Protein AF-A0A1V4VP52-F1 (afdb_monomer)

Sequence (146 aa):
MVTATGGKSGKLAGLLKARLNEAGCSNAQVLCETDFSRIREKSREMEANIAIGHSGGRYLTEWEGIPLVRYGFPIHDRVGGQRLLSVGYAGTAMLLDRITNTLLENKYKNYRRNIYQQFYYGTIKPAGKGRGEKNELRLQPGAKRV

Structure (mmCIF, N/CA/C/O backbone):
data_AF-A0A1V4VP52-F1
#
_entry.id   AF-A0A1V4VP52-F1
#
loop_
_atom_site.group_PDB
_atom_site.id
_atom_site.type_symbol
_atom_site.label_atom_id
_atom_site.label_alt_id
_atom_site.label_comp_id
_atom_site.label_asym_id
_atom_site.label_entity_id
_atom_site.label_seq_id
_atom_site.pdbx_PDB_ins_code
_atom_site.Cartn_x
_atom_site.Cartn_y
_atom_site.Cartn_z
_atom_site.occupancy
_atom_site.B_iso_or_equiv
_atom_site.auth_seq_id
_atom_site.auth_comp_id
_atom_site.auth_asym_id
_atom_site.auth_atom_id
_atom_site.pdbx_PDB_model_num
ATOM 1 N N . MET A 1 1 ? 9.074 10.539 0.660 1.00 82.25 1 MET A N 1
ATOM 2 C CA . MET A 1 1 ? 8.402 9.448 -0.088 1.00 82.25 1 MET A CA 1
ATOM 3 C C . MET A 1 1 ? 9.415 8.352 -0.374 1.00 82.25 1 MET A C 1
ATOM 5 O O . MET A 1 1 ? 10.512 8.678 -0.807 1.00 82.25 1 MET A O 1
ATOM 9 N N . VAL A 1 2 ? 9.080 7.086 -0.128 1.00 86.88 2 VAL A N 1
ATOM 10 C CA . VAL A 1 2 ? 9.934 5.939 -0.483 1.00 86.88 2 VAL A CA 1
ATOM 11 C C . VAL A 1 2 ? 9.262 5.206 -1.636 1.00 86.88 2 VAL A C 1
ATOM 13 O O . VAL A 1 2 ? 8.119 4.781 -1.505 1.00 86.88 2 VAL A O 1
ATOM 16 N N . THR A 1 3 ? 9.949 5.092 -2.770 1.00 88.44 3 THR A N 1
ATOM 17 C CA . THR A 1 3 ? 9.483 4.331 -3.935 1.00 88.44 3 THR A CA 1
ATOM 18 C C . THR A 1 3 ? 10.414 3.156 -4.147 1.00 88.44 3 THR A C 1
ATOM 20 O O . THR A 1 3 ? 11.627 3.334 -4.159 1.00 88.44 3 THR A O 1
ATOM 23 N N . ALA A 1 4 ? 9.862 1.965 -4.329 1.00 88.06 4 ALA A N 1
ATOM 24 C CA . ALA A 1 4 ? 10.631 0.741 -4.461 1.00 88.06 4 ALA A CA 1
ATOM 25 C C . ALA A 1 4 ? 10.239 -0.017 -5.726 1.00 88.06 4 ALA A C 1
ATOM 27 O O . ALA A 1 4 ? 9.062 -0.090 -6.078 1.00 88.06 4 ALA A O 1
ATOM 28 N N . THR A 1 5 ? 11.225 -0.598 -6.402 1.00 86.69 5 THR A N 1
ATOM 29 C CA . THR A 1 5 ? 11.013 -1.492 -7.539 1.00 86.69 5 THR A CA 1
ATOM 30 C C . THR A 1 5 ? 11.916 -2.717 -7.443 1.00 86.69 5 THR A C 1
ATOM 32 O O . THR A 1 5 ? 13.075 -2.612 -7.047 1.00 86.69 5 THR A O 1
ATOM 35 N N . GLY A 1 6 ? 11.393 -3.881 -7.835 1.00 80.00 6 GLY A N 1
ATOM 36 C CA . GLY A 1 6 ? 12.174 -5.114 -7.986 1.00 80.00 6 GLY A CA 1
ATOM 37 C C . GLY A 1 6 ? 12.902 -5.222 -9.332 1.00 80.00 6 GLY A C 1
ATOM 38 O O . GLY A 1 6 ? 13.590 -6.204 -9.584 1.00 80.00 6 GLY A O 1
ATOM 39 N N . GLY A 1 7 ? 12.738 -4.245 -10.231 1.00 79.44 7 GLY A N 1
ATOM 40 C CA . GLY A 1 7 ? 13.338 -4.280 -11.564 1.00 79.44 7 GLY A CA 1
ATOM 41 C C . GLY A 1 7 ? 14.794 -3.802 -11.596 1.00 79.44 7 GLY A C 1
ATOM 42 O O . GLY A 1 7 ? 15.112 -2.735 -11.078 1.00 79.44 7 GLY A O 1
ATOM 43 N N . LYS A 1 8 ? 15.645 -4.538 -12.324 1.00 75.44 8 LYS A N 1
ATOM 44 C CA . LYS A 1 8 ? 17.069 -4.227 -12.586 1.00 75.44 8 LYS A CA 1
ATOM 45 C C . LYS A 1 8 ? 17.326 -3.026 -13.499 1.00 75.44 8 LYS A C 1
ATOM 47 O O . LYS A 1 8 ? 18.446 -2.544 -13.600 1.00 75.44 8 LYS A O 1
ATOM 52 N N . SER A 1 9 ? 16.312 -2.561 -14.228 1.00 74.69 9 SER A N 1
ATOM 53 C CA . SER A 1 9 ? 16.541 -1.706 -15.400 1.00 74.69 9 SER A CA 1
ATOM 54 C C . SER A 1 9 ? 16.957 -0.266 -15.087 1.00 74.69 9 SER A C 1
ATOM 56 O O . SER A 1 9 ? 17.393 0.426 -16.002 1.00 74.69 9 SER A O 1
ATOM 58 N N . GLY A 1 10 ? 16.783 0.229 -13.853 1.00 76.94 10 GLY A N 1
ATOM 59 C CA . GLY A 1 10 ? 17.142 1.598 -13.438 1.00 76.94 10 GLY A CA 1
ATOM 60 C C . GLY A 1 10 ? 16.381 2.740 -14.142 1.00 76.94 10 GLY A C 1
ATOM 61 O O . GLY A 1 10 ? 16.354 3.865 -13.644 1.00 76.94 10 GLY A O 1
ATOM 62 N N . LYS A 1 11 ? 15.691 2.461 -15.257 1.00 83.75 11 LYS A N 1
ATOM 63 C CA . LYS A 1 11 ? 14.940 3.423 -16.082 1.00 83.75 11 LYS A CA 1
ATOM 64 C C . LYS A 1 11 ? 13.869 4.159 -15.282 1.00 83.75 11 LYS A C 1
ATOM 66 O O . LYS A 1 11 ? 13.688 5.362 -15.452 1.00 83.75 11 LYS A O 1
ATOM 71 N N . LEU A 1 12 ? 13.201 3.449 -14.370 1.00 84.31 12 LEU A N 1
ATOM 72 C CA . LEU A 1 12 ? 12.174 4.024 -13.503 1.00 84.31 12 LEU A CA 1
ATOM 73 C C . LEU A 1 12 ? 12.735 5.149 -12.624 1.00 84.31 12 LEU A C 1
ATOM 75 O O . LEU A 1 12 ? 12.105 6.194 -12.492 1.00 84.31 12 LEU A O 1
ATOM 79 N N . ALA A 1 13 ? 13.933 4.964 -12.063 1.00 84.94 13 ALA A N 1
ATOM 80 C CA . ALA A 1 13 ? 14.559 5.971 -11.216 1.00 84.94 13 ALA A CA 1
ATOM 81 C C . ALA A 1 13 ? 14.901 7.244 -12.002 1.00 84.94 13 ALA A C 1
ATOM 83 O O . ALA A 1 13 ? 14.715 8.344 -11.486 1.00 84.94 13 ALA A O 1
ATOM 84 N N . GLY A 1 14 ? 15.340 7.108 -13.258 1.00 84.88 14 GLY A N 1
ATOM 85 C CA . GLY A 1 14 ? 15.581 8.249 -14.144 1.00 84.88 14 GLY A CA 1
ATOM 86 C C . GLY A 1 14 ? 14.312 9.064 -14.411 1.00 84.88 14 GLY A C 1
ATOM 87 O O . GLY A 1 14 ? 14.314 10.279 -14.229 1.00 84.88 14 GLY A O 1
ATOM 88 N N . LEU A 1 15 ? 13.212 8.390 -14.766 1.00 86.56 15 LEU A N 1
ATOM 89 C CA . LEU A 1 15 ? 11.925 9.042 -15.041 1.00 86.56 15 LEU A CA 1
ATOM 90 C C . LEU A 1 15 ? 11.328 9.711 -13.797 1.00 86.56 15 LEU A C 1
ATOM 92 O O . LEU A 1 15 ? 10.792 10.816 -13.879 1.00 86.56 15 LEU A O 1
ATOM 96 N N . LEU A 1 16 ? 11.435 9.054 -12.641 1.00 87.06 16 LEU A N 1
ATOM 97 C CA . LEU A 1 16 ? 10.904 9.585 -11.390 1.00 87.06 16 LEU A CA 1
ATOM 98 C C . LEU A 1 16 ? 11.686 10.798 -10.899 1.00 87.06 16 LEU A C 1
ATOM 100 O O . LEU A 1 16 ? 11.061 11.728 -10.410 1.00 87.06 16 LEU A O 1
ATOM 104 N N . LYS A 1 17 ? 13.016 10.840 -11.051 1.00 85.25 17 LYS A N 1
ATOM 105 C CA . LYS A 1 17 ? 13.824 11.983 -10.588 1.00 85.25 17 LYS A CA 1
ATOM 106 C C . LYS A 1 17 ? 13.337 13.316 -11.157 1.00 85.25 17 LYS A C 1
ATOM 108 O O . LYS A 1 17 ? 13.162 14.261 -10.396 1.00 85.25 17 LYS A O 1
ATOM 113 N N . ALA A 1 18 ? 13.062 13.380 -12.461 1.00 85.25 18 ALA A N 1
ATOM 114 C CA . ALA A 1 18 ? 12.555 14.601 -13.093 1.00 85.25 18 ALA A CA 1
ATOM 115 C C . ALA A 1 18 ? 11.205 15.035 -12.492 1.00 85.25 18 ALA A C 1
ATOM 117 O O . ALA A 1 18 ? 11.047 16.177 -12.069 1.00 85.25 18 ALA A O 1
ATOM 118 N N . ARG A 1 19 ? 10.264 14.093 -12.360 1.00 88.31 19 ARG A N 1
ATOM 119 C CA . ARG A 1 19 ? 8.919 14.360 -11.823 1.00 88.31 19 ARG A CA 1
ATOM 120 C C . ARG A 1 19 ? 8.909 14.683 -10.332 1.00 88.31 19 ARG A C 1
ATOM 122 O O . ARG A 1 19 ? 8.109 15.496 -9.888 1.00 88.31 19 ARG A O 1
ATOM 129 N N . LEU A 1 20 ? 9.792 14.064 -9.554 1.00 87.50 20 LEU A N 1
ATOM 130 C CA . LEU A 1 20 ? 9.925 14.330 -8.122 1.00 87.50 20 LEU A CA 1
ATOM 131 C C . LEU A 1 20 ? 10.497 15.726 -7.868 1.00 87.50 20 LEU A C 1
ATOM 133 O O . LEU A 1 20 ? 10.045 16.396 -6.941 1.00 87.50 20 LEU A O 1
ATOM 137 N N . ASN A 1 21 ? 11.426 16.181 -8.714 1.00 85.06 21 ASN A N 1
ATOM 138 C CA . ASN A 1 21 ? 11.950 17.543 -8.659 1.00 85.06 21 ASN A CA 1
ATOM 139 C C . ASN A 1 21 ? 10.866 18.573 -9.008 1.00 85.06 21 ASN A C 1
ATOM 141 O O . ASN A 1 21 ? 10.704 19.545 -8.277 1.00 85.06 21 ASN A O 1
ATOM 145 N N . GLU A 1 22 ? 10.082 18.331 -10.067 1.00 87.50 22 GLU A N 1
ATOM 146 C CA . GLU A 1 22 ? 8.921 19.167 -10.424 1.00 87.50 22 GLU A CA 1
ATOM 147 C C . GLU A 1 22 ? 7.892 19.242 -9.284 1.00 87.50 22 GLU A C 1
ATOM 149 O O . GLU A 1 22 ? 7.353 20.306 -8.994 1.00 87.50 22 GLU A O 1
ATOM 154 N N . ALA A 1 23 ? 7.647 18.121 -8.601 1.00 85.19 23 ALA A N 1
ATOM 155 C CA . ALA A 1 23 ? 6.707 18.032 -7.486 1.00 85.19 23 ALA A CA 1
ATOM 156 C C . ALA A 1 23 ? 7.257 18.576 -6.150 1.00 85.19 23 ALA A C 1
ATOM 158 O O . ALA A 1 23 ? 6.591 18.445 -5.122 1.00 85.19 23 ALA A O 1
ATOM 159 N N . GLY A 1 24 ? 8.479 19.126 -6.120 1.00 83.00 24 GLY A N 1
ATOM 160 C CA . GLY A 1 24 ? 9.108 19.647 -4.900 1.00 83.00 24 GLY A CA 1
ATOM 161 C C . GLY A 1 24 ? 9.435 18.581 -3.844 1.00 83.00 24 GLY A C 1
ATOM 162 O O . GLY A 1 24 ? 9.631 18.897 -2.673 1.00 83.00 24 GLY A O 1
ATOM 163 N N . CYS A 1 25 ? 9.497 17.305 -4.228 1.00 81.50 25 CYS A N 1
ATOM 164 C CA . CYS A 1 25 ? 9.754 16.185 -3.324 1.00 81.50 25 CYS A CA 1
ATOM 165 C C . CYS A 1 25 ? 11.262 15.912 -3.181 1.00 81.50 25 CYS A C 1
ATOM 167 O O . CYS A 1 25 ? 11.751 14.867 -3.608 1.00 81.50 25 CYS A O 1
ATOM 169 N N . SER A 1 26 ? 11.999 16.834 -2.554 1.00 72.19 26 SER A N 1
ATOM 170 C CA . SER A 1 26 ? 13.466 16.759 -2.402 1.00 72.19 26 SER A CA 1
ATOM 171 C C . SER A 1 26 ? 13.955 15.544 -1.603 1.00 72.19 26 SER A C 1
ATOM 173 O O . SER A 1 26 ? 15.007 14.988 -1.905 1.00 72.19 26 SER A O 1
ATOM 175 N N . ASN A 1 27 ? 13.165 15.073 -0.634 1.00 80.19 27 ASN A N 1
ATOM 176 C CA . ASN A 1 27 ? 13.518 13.934 0.225 1.00 80.19 27 ASN A CA 1
ATOM 177 C C . ASN A 1 27 ? 12.996 12.587 -0.308 1.00 80.19 27 ASN A C 1
ATOM 179 O O . ASN A 1 27 ? 12.826 11.634 0.453 1.00 80.19 27 ASN A O 1
ATOM 183 N N . ALA A 1 28 ? 12.642 12.480 -1.589 1.00 83.62 28 ALA A N 1
ATOM 184 C CA . ALA A 1 28 ? 12.156 11.221 -2.142 1.00 83.62 28 ALA A CA 1
ATOM 185 C C . ALA A 1 28 ? 13.305 10.224 -2.383 1.00 83.62 28 ALA A C 1
ATOM 187 O O . ALA A 1 28 ? 14.256 10.514 -3.104 1.00 83.62 28 ALA A O 1
ATOM 188 N N . GLN A 1 29 ? 13.193 9.021 -1.816 1.00 86.12 29 GLN A N 1
ATOM 189 C CA . GLN A 1 29 ? 14.139 7.927 -2.044 1.00 86.12 29 GLN A CA 1
ATOM 190 C C . GLN A 1 29 ? 13.556 6.935 -3.052 1.00 86.12 29 GLN A C 1
ATOM 192 O O . GLN A 1 29 ? 12.436 6.451 -2.874 1.00 86.12 29 GLN A O 1
ATOM 197 N N . VAL A 1 30 ? 14.325 6.616 -4.096 1.00 87.31 30 VAL A N 1
ATOM 198 C CA . VAL A 1 30 ? 13.977 5.585 -5.083 1.00 87.31 30 VAL A CA 1
ATOM 199 C C . VAL A 1 30 ? 14.930 4.405 -4.919 1.00 87.31 30 VAL A C 1
ATOM 201 O O . VAL A 1 30 ? 16.135 4.544 -5.115 1.00 87.31 30 VAL A O 1
ATOM 204 N N . LEU A 1 31 ? 14.381 3.251 -4.554 1.00 86.62 31 LEU A N 1
ATOM 205 C CA . LEU A 1 31 ? 15.095 1.999 -4.332 1.00 86.62 31 LEU A CA 1
ATOM 206 C C . LEU A 1 31 ? 14.866 1.064 -5.526 1.00 86.62 31 LEU A C 1
ATOM 208 O O . LEU A 1 31 ? 13.720 0.811 -5.904 1.00 86.62 31 LEU A O 1
ATOM 212 N N . CYS A 1 32 ? 15.946 0.534 -6.097 1.00 85.56 32 CYS A N 1
ATOM 213 C CA . CYS A 1 32 ? 15.909 -0.506 -7.131 1.00 85.56 32 CYS A CA 1
ATOM 214 C C . CYS A 1 32 ? 16.423 -1.829 -6.552 1.00 85.56 32 CYS A C 1
ATOM 216 O O . CYS A 1 32 ? 17.224 -1.801 -5.620 1.00 85.56 32 CYS A O 1
ATOM 218 N N . GLU A 1 33 ? 15.967 -2.956 -7.109 1.00 83.94 33 GLU A N 1
ATOM 219 C CA . GLU A 1 33 ? 16.349 -4.314 -6.683 1.00 83.94 33 GLU A CA 1
ATOM 220 C C . GLU A 1 33 ? 16.247 -4.514 -5.170 1.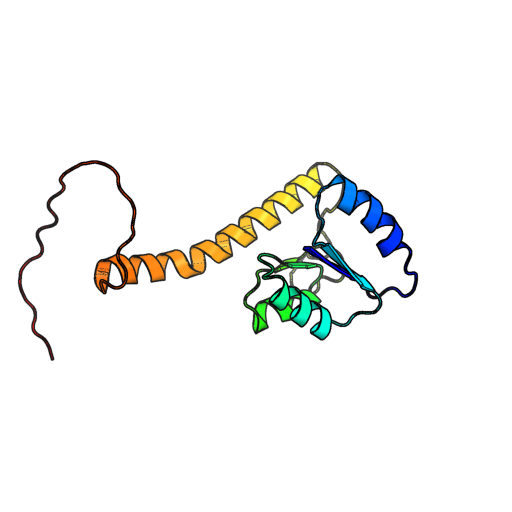00 83.94 33 GLU A C 1
ATOM 222 O O . GLU A 1 33 ? 17.194 -4.917 -4.499 1.00 83.94 33 GLU A O 1
ATOM 227 N N . THR A 1 34 ? 15.102 -4.135 -4.609 1.00 81.31 34 THR A N 1
ATOM 228 C CA . THR A 1 34 ? 14.949 -4.065 -3.161 1.00 81.31 34 THR A CA 1
ATOM 229 C C . THR A 1 34 ? 13.924 -5.065 -2.645 1.00 81.31 34 THR A C 1
ATOM 231 O O . THR A 1 34 ? 12.877 -5.275 -3.260 1.00 81.31 34 THR A O 1
ATOM 234 N N . ASP A 1 35 ? 14.221 -5.638 -1.483 1.00 86.50 35 ASP A N 1
ATOM 235 C CA . ASP A 1 35 ? 13.331 -6.532 -0.751 1.00 86.50 35 ASP A CA 1
ATOM 236 C C . ASP A 1 35 ? 12.457 -5.769 0.248 1.00 86.50 35 ASP A C 1
ATOM 238 O O . ASP A 1 35 ? 12.790 -4.668 0.698 1.00 86.50 35 ASP A O 1
ATOM 242 N N . PHE A 1 36 ? 11.365 -6.398 0.691 1.00 85.88 36 PHE A N 1
ATOM 243 C CA . PHE A 1 36 ? 10.439 -5.808 1.665 1.00 85.88 36 PHE A CA 1
ATOM 244 C C . PHE A 1 36 ? 11.104 -5.390 2.981 1.00 85.88 36 PHE A C 1
ATOM 246 O O . PHE A 1 36 ? 10.675 -4.410 3.588 1.00 85.88 36 PHE A O 1
ATOM 253 N N . SER A 1 37 ? 12.170 -6.072 3.405 1.00 87.88 37 SER A N 1
ATOM 254 C CA . SER A 1 37 ? 12.937 -5.703 4.601 1.00 87.88 37 SER A CA 1
ATOM 255 C C . SER A 1 37 ? 13.593 -4.329 4.467 1.00 87.88 37 SER A C 1
ATOM 257 O O . SER A 1 37 ? 13.519 -3.514 5.385 1.00 87.88 37 SER A O 1
ATOM 259 N N . ARG A 1 38 ? 14.179 -4.037 3.302 1.00 89.69 38 ARG A N 1
ATOM 260 C CA . ARG A 1 38 ? 14.845 -2.758 3.037 1.00 89.69 38 ARG A CA 1
ATOM 261 C C . ARG A 1 38 ? 13.840 -1.638 2.790 1.00 89.69 38 ARG A C 1
ATOM 263 O O . ARG A 1 38 ? 14.051 -0.516 3.242 1.00 89.69 38 ARG A O 1
ATOM 270 N N . ILE A 1 39 ? 12.711 -1.953 2.147 1.00 90.00 39 ILE A N 1
ATOM 271 C CA . ILE A 1 39 ? 11.573 -1.025 2.043 1.00 90.00 39 ILE A CA 1
ATOM 272 C C . ILE A 1 39 ? 11.094 -0.642 3.441 1.00 90.00 39 ILE A C 1
ATOM 274 O O . ILE A 1 39 ? 10.943 0.541 3.717 1.00 90.00 39 ILE A O 1
ATOM 278 N N . ARG A 1 40 ? 10.906 -1.620 4.335 1.00 90.31 40 ARG A N 1
ATOM 279 C CA . ARG A 1 40 ? 10.468 -1.388 5.715 1.00 90.31 40 ARG A CA 1
ATOM 280 C C . ARG A 1 40 ? 11.429 -0.475 6.473 1.00 90.31 40 ARG A C 1
ATOM 282 O O . ARG A 1 40 ? 10.976 0.500 7.064 1.00 90.31 40 ARG A O 1
ATOM 289 N N . GLU A 1 41 ? 12.728 -0.768 6.447 1.00 90.69 41 GLU A N 1
ATOM 290 C CA . GLU A 1 41 ? 13.745 0.053 7.119 1.00 90.69 41 GLU A CA 1
ATOM 291 C C . GLU A 1 41 ? 13.677 1.512 6.651 1.00 90.69 41 GLU A C 1
ATOM 293 O O . GLU A 1 41 ? 13.560 2.422 7.471 1.00 90.69 41 GLU A O 1
ATOM 298 N N . LYS A 1 42 ? 13.627 1.733 5.332 1.00 90.69 42 LYS A N 1
ATOM 299 C CA . LYS A 1 42 ? 13.510 3.079 4.758 1.00 90.69 42 LYS A CA 1
ATOM 300 C C . LYS A 1 42 ? 12.169 3.743 5.034 1.00 90.69 42 LYS A C 1
ATOM 302 O O . LYS A 1 42 ? 12.132 4.948 5.263 1.00 90.69 42 LYS A O 1
ATOM 307 N N . SER A 1 43 ? 11.072 2.993 5.046 1.00 90.00 43 SER A N 1
ATOM 308 C CA . SER A 1 43 ? 9.758 3.506 5.439 1.00 90.00 43 SER A CA 1
ATOM 309 C C . SER A 1 43 ? 9.737 3.959 6.898 1.00 90.00 43 SER A C 1
ATOM 311 O O . SER A 1 43 ? 9.098 4.967 7.189 1.00 90.00 43 SER A O 1
ATOM 313 N N . ARG A 1 44 ? 10.454 3.264 7.789 1.00 89.44 44 ARG A N 1
ATOM 314 C CA . ARG A 1 44 ? 10.589 3.642 9.199 1.00 89.44 44 ARG A CA 1
ATOM 315 C C . ARG A 1 44 ? 11.466 4.879 9.378 1.00 89.44 44 ARG A C 1
ATOM 317 O O . ARG A 1 44 ? 11.044 5.812 10.045 1.00 89.44 44 ARG A O 1
ATOM 324 N N . GLU A 1 45 ? 12.646 4.914 8.755 1.00 90.50 45 GLU A N 1
ATOM 325 C CA . GLU A 1 45 ? 13.549 6.081 8.793 1.00 90.50 45 GLU A CA 1
ATOM 326 C C . GLU A 1 45 ? 12.869 7.369 8.307 1.00 90.50 45 GLU A C 1
ATOM 328 O O . GLU A 1 45 ? 13.162 8.455 8.792 1.00 90.50 45 GLU A O 1
ATOM 333 N N . MET A 1 46 ? 11.972 7.241 7.329 1.00 88.81 46 MET A N 1
ATOM 334 C CA . MET A 1 46 ? 11.269 8.357 6.697 1.00 88.81 46 MET A CA 1
ATOM 335 C C . MET A 1 46 ? 9.890 8.641 7.311 1.00 88.81 46 MET A C 1
ATOM 337 O O . MET A 1 46 ? 9.144 9.436 6.739 1.00 88.81 46 MET A O 1
ATOM 341 N N . GLU A 1 47 ? 9.532 7.954 8.401 1.00 88.75 47 GLU A N 1
ATOM 342 C CA . GLU A 1 47 ? 8.247 8.081 9.102 1.00 88.75 47 GLU A CA 1
ATOM 343 C C . GLU A 1 47 ? 7.034 8.026 8.154 1.00 88.75 47 GLU A C 1
ATOM 345 O O . GLU A 1 47 ? 6.158 8.895 8.139 1.00 88.75 47 GLU A O 1
ATOM 350 N N . ALA A 1 48 ? 6.989 7.000 7.300 1.00 89.38 48 ALA A N 1
ATOM 351 C CA . ALA A 1 48 ? 5.923 6.861 6.317 1.00 89.38 48 ALA A CA 1
ATOM 352 C C . ALA A 1 48 ? 4.548 6.691 6.992 1.00 89.38 48 ALA A C 1
ATOM 354 O O . ALA A 1 48 ? 4.331 5.802 7.811 1.00 89.38 48 ALA A O 1
ATOM 355 N N . ASN A 1 49 ? 3.589 7.523 6.586 1.00 91.44 49 ASN A N 1
ATOM 356 C CA . ASN A 1 49 ? 2.232 7.551 7.135 1.00 91.44 49 ASN A CA 1
ATOM 357 C C . ASN A 1 49 ? 1.259 6.586 6.437 1.00 91.44 49 ASN A C 1
ATOM 359 O O . ASN A 1 49 ? 0.273 6.159 7.037 1.00 91.44 49 ASN A O 1
ATOM 363 N N . ILE A 1 50 ? 1.517 6.256 5.173 1.00 92.31 50 ILE A N 1
ATOM 364 C CA . ILE A 1 50 ? 0.699 5.360 4.362 1.00 92.31 50 ILE A CA 1
ATOM 365 C C . ILE A 1 50 ? 1.586 4.583 3.391 1.00 92.31 50 ILE A C 1
ATOM 367 O O . ILE A 1 50 ? 2.530 5.126 2.814 1.00 92.31 50 ILE A O 1
ATOM 371 N N . ALA A 1 51 ? 1.267 3.309 3.192 1.00 93.06 51 ALA A N 1
ATOM 372 C CA . ALA A 1 51 ? 1.886 2.471 2.176 1.00 93.06 51 ALA A CA 1
ATOM 373 C C . ALA A 1 51 ? 0.897 2.235 1.027 1.00 93.06 51 ALA A C 1
ATOM 375 O O . ALA A 1 51 ? -0.291 2.013 1.259 1.00 93.06 51 ALA A O 1
ATOM 376 N N . ILE A 1 52 ? 1.382 2.248 -0.216 1.00 93.12 52 ILE A N 1
ATOM 377 C CA . ILE A 1 52 ? 0.589 1.923 -1.409 1.00 93.12 52 ILE A CA 1
ATOM 378 C C . ILE A 1 52 ? 1.310 0.805 -2.153 1.00 93.12 52 ILE A C 1
ATOM 380 O O . ILE A 1 52 ? 2.487 0.937 -2.482 1.00 93.12 52 ILE A O 1
ATOM 384 N N . GLY A 1 53 ? 0.616 -0.299 -2.415 1.00 91.19 53 GLY A N 1
ATOM 385 C CA . GLY A 1 53 ? 1.208 -1.426 -3.125 1.00 91.19 53 GLY A CA 1
ATOM 386 C C . GLY A 1 53 ? 0.344 -2.676 -3.093 1.00 91.19 53 GLY A C 1
ATOM 387 O O . GLY A 1 53 ? -0.824 -2.646 -2.719 1.00 91.19 53 GLY A O 1
ATOM 388 N N . HIS A 1 54 ? 0.924 -3.797 -3.499 1.00 90.69 54 HIS A N 1
ATOM 389 C CA . HIS A 1 54 ? 0.226 -5.077 -3.593 1.00 90.69 54 HIS A CA 1
ATOM 390 C C . HIS A 1 54 ? 0.180 -5.818 -2.235 1.00 90.69 54 HIS A C 1
ATOM 392 O O . HIS A 1 54 ? 0.651 -5.300 -1.221 1.00 90.69 54 HIS A O 1
ATOM 398 N N . SER A 1 55 ? -0.363 -7.046 -2.187 1.00 89.38 55 SER A N 1
ATOM 399 C CA . SER A 1 55 ? -0.564 -7.789 -0.923 1.00 89.38 55 SER A CA 1
ATOM 400 C C . SER A 1 55 ? 0.709 -8.008 -0.090 1.00 89.38 55 SER A C 1
ATOM 402 O O . SER A 1 55 ? 0.611 -8.131 1.127 1.00 89.38 55 SER A O 1
ATOM 404 N N . GLY A 1 56 ? 1.899 -8.016 -0.704 1.00 87.44 56 GLY A N 1
ATOM 405 C CA . GLY A 1 56 ? 3.177 -8.158 0.011 1.00 87.44 56 GLY A CA 1
ATOM 406 C C . GLY A 1 56 ? 3.481 -6.986 0.948 1.00 87.44 56 GLY A C 1
ATOM 407 O O . GLY A 1 56 ? 4.149 -7.155 1.964 1.00 87.44 56 GLY A O 1
ATOM 408 N N . GLY A 1 57 ? 2.888 -5.816 0.686 1.00 87.62 57 GLY A N 1
ATOM 409 C CA . GLY A 1 57 ? 2.973 -4.660 1.576 1.00 87.62 57 GLY A CA 1
ATOM 410 C C . GLY A 1 57 ? 2.336 -4.887 2.950 1.00 87.62 57 GLY A C 1
ATOM 411 O O . GLY A 1 57 ? 2.568 -4.092 3.856 1.00 87.62 57 GLY A O 1
ATOM 412 N N . ARG A 1 58 ? 1.568 -5.974 3.143 1.00 88.94 58 ARG A N 1
ATOM 413 C CA . ARG A 1 58 ? 0.983 -6.351 4.442 1.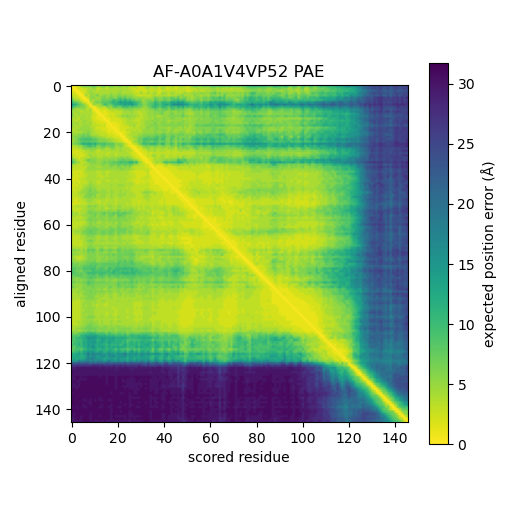00 88.94 58 ARG A CA 1
ATOM 414 C C . ARG A 1 58 ? 2.050 -6.469 5.531 1.00 88.94 58 ARG A C 1
ATOM 416 O O . ARG A 1 58 ? 1.777 -6.127 6.677 1.00 88.94 58 ARG A O 1
ATOM 423 N N . TYR A 1 59 ? 3.263 -6.863 5.146 1.00 88.88 59 TYR A N 1
ATOM 424 C CA . TYR A 1 59 ? 4.418 -6.922 6.033 1.00 88.88 59 TYR A CA 1
ATOM 425 C C . TYR A 1 59 ? 4.707 -5.578 6.729 1.00 88.88 59 TYR A C 1
ATOM 427 O O . TYR A 1 59 ? 5.028 -5.561 7.913 1.00 88.88 59 TYR A O 1
ATOM 435 N N . LEU A 1 60 ? 4.521 -4.438 6.050 1.00 90.06 60 LEU A N 1
ATOM 436 C CA . LEU A 1 60 ? 4.708 -3.118 6.670 1.00 90.06 60 LEU A CA 1
ATOM 437 C C . LEU A 1 60 ? 3.614 -2.818 7.700 1.00 90.06 60 LEU A C 1
ATOM 439 O O . LEU A 1 60 ? 3.896 -2.252 8.754 1.00 90.06 60 LEU A O 1
ATOM 443 N N . THR A 1 61 ? 2.372 -3.210 7.414 1.00 89.81 61 THR A N 1
ATOM 444 C CA . THR A 1 61 ? 1.249 -2.990 8.331 1.00 89.81 61 THR A CA 1
ATOM 445 C C . THR A 1 61 ? 1.382 -3.805 9.609 1.00 89.81 61 THR A C 1
ATOM 447 O O . THR A 1 61 ? 1.078 -3.292 10.679 1.00 89.81 61 THR A O 1
ATOM 450 N N . GLU A 1 62 ? 1.839 -5.053 9.522 1.00 88.88 62 GLU A N 1
ATOM 451 C CA . GLU A 1 62 ? 1.970 -5.926 10.696 1.00 88.88 62 GLU A CA 1
ATOM 452 C C . GLU A 1 62 ? 3.111 -5.505 11.626 1.00 88.88 62 GLU A C 1
ATOM 454 O O . GLU A 1 62 ? 2.955 -5.573 12.842 1.00 88.88 62 GLU A O 1
ATOM 459 N N . TRP A 1 63 ? 4.235 -5.047 11.071 1.00 89.06 63 TRP A N 1
ATOM 460 C CA . TRP A 1 63 ? 5.428 -4.735 11.861 1.00 89.06 63 TRP A CA 1
ATOM 461 C C . TRP A 1 63 ? 5.532 -3.274 12.297 1.00 89.06 63 TRP A C 1
ATOM 463 O O . TRP A 1 63 ? 5.951 -3.009 13.418 1.00 89.06 63 TRP A O 1
ATOM 473 N N . GLU A 1 64 ? 5.186 -2.329 11.421 1.00 88.06 64 GLU A N 1
ATOM 474 C CA . GLU A 1 64 ? 5.328 -0.887 11.684 1.00 88.06 64 GLU A CA 1
ATOM 475 C C . GLU A 1 64 ? 3.976 -0.208 11.953 1.00 88.06 64 GLU A C 1
ATOM 477 O O . GLU A 1 64 ? 3.921 0.987 12.228 1.00 88.06 64 GLU A O 1
ATOM 482 N N . GLY A 1 65 ? 2.857 -0.934 11.837 1.00 88.69 65 GLY A N 1
ATOM 483 C CA . GLY A 1 65 ? 1.517 -0.359 11.998 1.00 88.69 65 GLY A CA 1
ATOM 484 C C . GLY A 1 65 ? 1.107 0.601 10.875 1.00 88.69 65 GLY A C 1
ATOM 485 O O . GLY A 1 65 ? 0.081 1.273 10.984 1.00 88.69 65 GLY A O 1
ATOM 486 N N . ILE A 1 66 ? 1.879 0.675 9.786 1.00 91.69 66 ILE A N 1
ATOM 487 C CA . ILE A 1 66 ? 1.619 1.599 8.679 1.00 91.69 66 ILE A CA 1
ATOM 488 C C . ILE A 1 66 ? 0.434 1.074 7.855 1.00 91.69 66 ILE A C 1
ATOM 490 O O . ILE A 1 66 ? 0.481 -0.056 7.351 1.00 91.69 66 ILE A O 1
ATOM 494 N N . PRO A 1 67 ? -0.639 1.860 7.671 1.00 93.00 67 PRO A N 1
ATOM 495 C CA . PRO A 1 67 ? -1.798 1.411 6.918 1.00 93.00 67 PRO A CA 1
ATOM 496 C C . PRO A 1 67 ? -1.464 1.235 5.425 1.00 93.00 67 PRO A C 1
ATOM 498 O O . PRO A 1 67 ? -0.843 2.098 4.802 1.00 93.00 67 PRO A O 1
ATOM 501 N N . LEU A 1 68 ? -1.895 0.107 4.849 1.00 93.50 68 LEU A N 1
ATOM 502 C CA . LEU A 1 68 ? -1.627 -0.270 3.459 1.00 93.50 68 LEU A CA 1
ATOM 503 C C . LEU A 1 68 ? -2.867 -0.129 2.570 1.00 93.50 68 LEU A C 1
ATOM 505 O O . LEU A 1 68 ? -3.849 -0.865 2.719 1.00 93.50 68 LEU A O 1
ATOM 509 N N . VAL A 1 69 ? -2.753 0.721 1.553 1.00 94.12 69 VAL A N 1
ATOM 510 C CA . VAL A 1 69 ? -3.677 0.793 0.421 1.00 94.12 69 VAL A CA 1
ATOM 511 C C . VAL A 1 69 ? -3.270 -0.247 -0.615 1.00 94.12 69 VAL A C 1
ATOM 513 O O . VAL A 1 69 ? -2.226 -0.142 -1.261 1.00 94.12 69 VAL A O 1
ATOM 516 N N . ARG A 1 70 ? -4.121 -1.262 -0.782 1.00 91.38 70 ARG A N 1
ATOM 517 C CA . ARG A 1 70 ? -3.911 -2.328 -1.766 1.00 91.38 70 ARG A CA 1
ATOM 518 C C . ARG A 1 70 ? -4.217 -1.825 -3.169 1.00 91.38 70 ARG A C 1
ATOM 520 O O . ARG A 1 70 ? -5.380 -1.576 -3.495 1.00 91.38 70 ARG A O 1
ATOM 527 N N . TYR A 1 71 ? -3.176 -1.697 -3.980 1.00 91.06 71 TYR A N 1
ATOM 528 C CA . TYR A 1 71 ? -3.245 -1.210 -5.349 1.00 91.06 71 TYR A CA 1
ATOM 529 C C . TYR A 1 71 ? -2.138 -1.826 -6.212 1.00 91.06 71 TYR A C 1
ATOM 531 O O . TYR A 1 71 ? -1.008 -2.006 -5.758 1.00 91.06 71 TYR A O 1
ATOM 539 N N . GLY A 1 72 ? -2.462 -2.145 -7.465 1.00 87.12 72 GLY A N 1
ATOM 540 C CA . GLY A 1 72 ? -1.555 -2.835 -8.382 1.00 87.12 72 GLY A CA 1
ATOM 541 C C . GLY A 1 72 ? -1.679 -4.358 -8.314 1.00 87.12 72 GLY A C 1
ATOM 542 O O . GLY A 1 72 ? -2.761 -4.895 -8.087 1.00 87.12 72 GLY A O 1
ATOM 543 N N . PHE A 1 73 ? -0.570 -5.062 -8.542 1.00 86.00 73 PHE A N 1
ATOM 544 C CA . PHE A 1 73 ? -0.534 -6.517 -8.706 1.00 86.00 73 PHE A CA 1
ATOM 545 C C . PHE A 1 73 ? 0.671 -7.128 -7.967 1.00 86.00 73 PHE A C 1
ATOM 547 O O . PHE A 1 73 ? 1.733 -6.502 -7.976 1.00 86.00 73 PHE A O 1
ATOM 554 N N . PRO A 1 74 ? 0.563 -8.336 -7.371 1.00 88.81 74 PRO A N 1
ATOM 555 C CA . PRO A 1 74 ? -0.637 -9.167 -7.183 1.00 88.81 74 PRO A CA 1
ATOM 556 C C . PRO A 1 74 ? -1.396 -8.883 -5.871 1.00 88.81 74 PRO A C 1
ATOM 558 O O . PRO A 1 74 ? -0.790 -8.771 -4.800 1.00 88.81 74 PRO A O 1
ATOM 561 N N . ILE A 1 75 ? -2.734 -8.844 -5.936 1.00 89.81 75 ILE A N 1
ATOM 562 C CA . ILE A 1 75 ? -3.609 -8.712 -4.758 1.00 89.81 75 ILE A CA 1
ATOM 563 C C . ILE A 1 75 ? -4.382 -10.016 -4.534 1.00 89.81 75 ILE A C 1
ATOM 565 O O . ILE A 1 75 ? -5.413 -10.236 -5.163 1.00 89.81 75 ILE A O 1
ATOM 569 N N . HIS A 1 76 ? -3.880 -10.875 -3.646 1.00 88.62 76 HIS A N 1
ATOM 570 C CA . HIS A 1 76 ? -4.455 -12.200 -3.361 1.00 88.62 76 HIS A CA 1
ATOM 571 C C . HIS A 1 76 ? -5.132 -12.290 -1.985 1.00 88.62 76 HIS A C 1
ATOM 573 O O . HIS A 1 76 ? -5.882 -13.221 -1.719 1.00 88.62 76 HIS A O 1
ATOM 579 N N . ASP A 1 77 ? -4.904 -11.314 -1.104 1.00 89.62 77 ASP A N 1
ATOM 580 C CA . ASP A 1 77 ? -5.436 -11.305 0.264 1.00 89.62 77 ASP A CA 1
ATOM 581 C C . ASP A 1 77 ? -6.806 -10.610 0.390 1.00 89.62 77 ASP A C 1
ATOM 583 O O . ASP A 1 77 ? -7.311 -10.395 1.497 1.00 89.62 77 ASP A O 1
ATOM 587 N N . ARG A 1 78 ? -7.412 -10.218 -0.738 1.00 85.69 78 ARG A N 1
ATOM 588 C CA . ARG A 1 78 ? -8.737 -9.594 -0.810 1.00 85.69 78 ARG A CA 1
ATOM 589 C C . ARG A 1 78 ? -9.529 -10.151 -1.982 1.00 85.69 78 ARG A C 1
ATOM 591 O O . ARG A 1 78 ? -9.055 -10.173 -3.117 1.00 85.69 78 ARG A O 1
ATOM 598 N N . VAL A 1 79 ? -10.778 -10.524 -1.713 1.00 87.81 79 VAL A N 1
ATOM 599 C CA . VAL A 1 79 ? -11.718 -10.953 -2.750 1.00 87.81 79 VAL A CA 1
ATOM 600 C C . VAL A 1 79 ? -11.977 -9.787 -3.699 1.00 87.81 79 VAL A C 1
ATOM 602 O O . VAL A 1 79 ? -12.425 -8.719 -3.285 1.00 87.81 79 VAL A O 1
ATOM 605 N N . GLY A 1 80 ? -11.699 -9.996 -4.984 1.00 84.81 80 GLY A N 1
ATOM 606 C CA . GLY A 1 80 ? -11.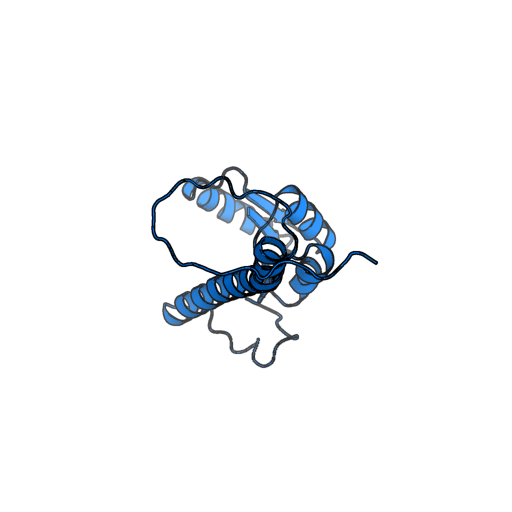863 -8.955 -5.993 1.00 84.81 80 GLY A CA 1
ATOM 607 C C . GLY A 1 80 ? -10.696 -7.992 -6.141 1.00 84.81 80 GLY A C 1
ATOM 608 O O . GLY A 1 80 ? -10.864 -6.957 -6.782 1.00 84.81 80 GLY A O 1
ATOM 609 N N . GLY A 1 81 ? -9.522 -8.315 -5.598 1.00 83.75 81 GLY A N 1
ATOM 610 C CA . GLY A 1 81 ? -8.302 -7.546 -5.852 1.00 83.75 81 GLY A CA 1
ATOM 611 C C . GLY A 1 81 ? -7.952 -7.443 -7.342 1.00 83.75 81 GLY A C 1
ATOM 612 O O . GLY A 1 81 ? -7.452 -6.414 -7.781 1.00 83.75 81 GLY A O 1
ATOM 613 N N . GLN A 1 82 ? -8.291 -8.460 -8.141 1.00 84.06 82 GLN A N 1
ATOM 614 C CA . GLN A 1 82 ? -8.043 -8.463 -9.587 1.00 84.06 82 GLN A CA 1
ATOM 615 C C . GLN A 1 82 ? -8.934 -7.508 -10.399 1.00 84.06 82 GLN A C 1
ATOM 617 O O . GLN A 1 82 ? -8.578 -7.148 -11.513 1.00 84.06 82 GLN A O 1
ATOM 622 N N . ARG A 1 83 ? -10.095 -7.103 -9.868 1.00 88.44 83 ARG A N 1
ATOM 623 C CA . ARG A 1 83 ? -11.094 -6.274 -10.577 1.00 88.44 83 ARG A CA 1
ATOM 624 C C . ARG A 1 83 ? -11.015 -4.794 -10.190 1.00 88.44 83 ARG A C 1
ATOM 626 O O . ARG A 1 83 ? -11.981 -4.051 -10.340 1.00 88.44 83 ARG A O 1
ATOM 633 N N . LEU A 1 84 ? -9.880 -4.376 -9.635 1.00 87.50 84 LEU A N 1
ATOM 634 C CA . LEU A 1 84 ? -9.651 -2.993 -9.244 1.00 87.50 84 LEU A CA 1
ATOM 635 C C . LEU A 1 84 ? -9.357 -2.136 -10.467 1.00 87.50 84 LEU A C 1
ATOM 637 O O . LEU A 1 84 ? -8.324 -2.294 -11.113 1.00 87.50 84 LEU A O 1
ATOM 641 N N . LEU A 1 85 ? -10.268 -1.207 -10.753 1.00 89.00 85 LEU A N 1
ATOM 642 C CA . LEU A 1 85 ? -10.064 -0.209 -11.788 1.00 89.00 85 LEU A CA 1
ATOM 643 C C . LEU A 1 85 ? -8.995 0.789 -11.334 1.00 89.00 85 LEU A C 1
ATOM 645 O O . LEU A 1 85 ? -9.136 1.434 -10.296 1.00 89.00 85 LEU A O 1
ATOM 649 N N . SER A 1 86 ? -7.933 0.901 -12.126 1.00 86.06 86 SER A N 1
ATOM 650 C CA . SER A 1 86 ? -6.766 1.742 -11.846 1.00 86.06 86 SER A CA 1
ATOM 651 C C . SER A 1 86 ? -6.570 2.888 -12.842 1.00 86.06 86 SER A C 1
ATOM 653 O O . SER A 1 86 ? -5.664 3.704 -12.683 1.00 86.06 86 SER A O 1
ATOM 655 N N . VAL A 1 87 ? -7.398 2.946 -13.888 1.00 91.12 87 VAL A N 1
ATOM 656 C CA . VAL A 1 87 ? -7.226 3.852 -15.029 1.00 91.12 87 VAL A CA 1
ATOM 657 C C . VAL A 1 87 ? -8.457 4.727 -15.254 1.00 91.12 87 VAL A C 1
ATOM 659 O O . VAL A 1 87 ? -9.574 4.379 -14.863 1.00 91.12 87 VAL A O 1
ATOM 662 N N . GLY A 1 88 ? -8.240 5.865 -15.915 1.00 94.44 88 GLY A N 1
ATOM 663 C CA . GLY A 1 88 ? -9.276 6.859 -16.191 1.00 94.44 88 GLY A CA 1
ATOM 664 C C . GLY A 1 88 ? -9.767 7.590 -14.937 1.00 94.44 88 GLY A C 1
ATOM 665 O O . GLY A 1 88 ? -9.310 7.343 -13.822 1.00 94.44 88 GLY A O 1
ATOM 666 N N . TYR A 1 89 ? -10.730 8.496 -15.118 1.00 95.00 89 TYR A N 1
ATOM 667 C CA . TYR A 1 89 ? -11.286 9.292 -14.017 1.00 95.00 89 TYR A CA 1
ATOM 66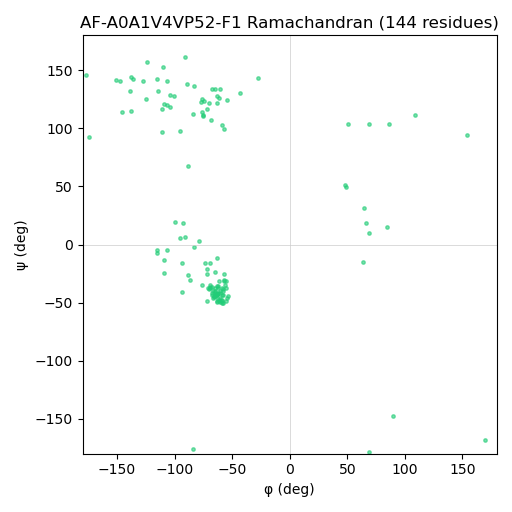8 C C . TYR A 1 89 ? -11.939 8.431 -12.935 1.00 95.00 89 TYR A C 1
ATOM 670 O O . TYR A 1 89 ? -11.739 8.679 -11.748 1.00 95.00 89 TYR A O 1
ATOM 678 N N . ALA A 1 90 ? -12.660 7.384 -13.342 1.00 93.75 90 ALA A N 1
ATOM 679 C CA . ALA A 1 90 ? -13.280 6.450 -12.412 1.00 93.75 90 ALA A CA 1
ATOM 680 C C . ALA A 1 90 ? -12.231 5.706 -11.564 1.00 93.75 90 ALA A C 1
ATOM 682 O O . ALA A 1 90 ? -12.385 5.623 -10.348 1.00 93.75 90 ALA A O 1
ATOM 683 N N . GLY A 1 91 ? -11.133 5.232 -12.168 1.00 92.50 91 GLY A N 1
ATOM 684 C CA . GLY A 1 91 ? -10.047 4.580 -11.430 1.00 92.50 91 GLY A CA 1
ATOM 685 C C . GLY A 1 91 ? -9.360 5.521 -10.439 1.00 92.50 91 GLY A C 1
ATOM 686 O O . GLY A 1 91 ? -9.133 5.150 -9.289 1.00 92.50 91 GLY A O 1
ATOM 687 N N . THR A 1 92 ? -9.099 6.766 -10.847 1.00 93.69 92 THR A N 1
ATOM 688 C CA . THR A 1 92 ? -8.505 7.781 -9.964 1.00 93.69 92 THR A CA 1
ATOM 689 C C . THR A 1 92 ? -9.416 8.124 -8.786 1.00 93.69 92 THR A C 1
ATOM 691 O O . THR A 1 92 ? -8.937 8.186 -7.655 1.00 93.69 92 THR A O 1
ATOM 694 N N . ALA A 1 93 ? -10.723 8.298 -9.016 1.00 94.75 93 ALA A N 1
ATOM 695 C CA . ALA A 1 93 ? -11.689 8.543 -7.944 1.00 94.75 93 ALA A CA 1
ATOM 696 C C . ALA A 1 93 ? -11.723 7.373 -6.945 1.00 94.75 93 ALA A C 1
ATOM 698 O O . ALA A 1 93 ? -11.574 7.576 -5.743 1.00 94.75 93 ALA A O 1
ATOM 699 N N . MET A 1 94 ? -11.775 6.133 -7.445 1.00 92.81 94 MET A N 1
ATOM 700 C CA . MET A 1 94 ? -11.728 4.936 -6.599 1.00 92.81 94 MET A CA 1
ATOM 701 C C . MET A 1 94 ? -10.420 4.810 -5.806 1.00 92.81 94 MET A C 1
ATOM 703 O O . MET A 1 94 ? -10.428 4.315 -4.677 1.00 92.81 94 MET A O 1
ATOM 707 N N . LEU A 1 95 ? -9.284 5.211 -6.385 1.00 92.94 95 LEU A N 1
ATOM 708 C CA . LEU A 1 95 ? -8.001 5.237 -5.685 1.00 92.94 95 LEU A CA 1
ATOM 709 C C . LEU A 1 95 ? -8.012 6.278 -4.561 1.00 92.94 95 LEU A C 1
ATOM 711 O O . LEU A 1 95 ? -7.593 5.965 -3.445 1.00 92.94 95 LEU A O 1
ATOM 715 N N . LEU A 1 96 ? -8.513 7.482 -4.838 1.00 94.25 96 LEU A N 1
ATOM 716 C CA . LEU A 1 96 ? -8.629 8.546 -3.846 1.00 94.25 96 LEU A CA 1
ATOM 717 C C . LEU A 1 96 ? -9.497 8.099 -2.665 1.00 94.25 96 LEU A C 1
ATOM 719 O O . LEU A 1 96 ? -9.051 8.190 -1.522 1.00 94.25 96 LEU A O 1
ATOM 723 N N . ASP A 1 97 ? -10.668 7.524 -2.940 1.00 94.19 97 ASP A N 1
ATOM 724 C CA . ASP A 1 97 ? -11.574 6.999 -1.914 1.00 94.19 97 ASP A CA 1
ATOM 725 C C . ASP A 1 97 ? -10.915 5.912 -1.060 1.00 94.19 97 ASP A C 1
ATOM 727 O O . ASP A 1 97 ? -11.128 5.825 0.149 1.00 94.19 97 ASP A O 1
ATOM 731 N N . ARG A 1 98 ? -10.080 5.057 -1.658 1.00 92.88 98 ARG A N 1
ATOM 732 C CA . ARG A 1 98 ? -9.340 4.037 -0.900 1.0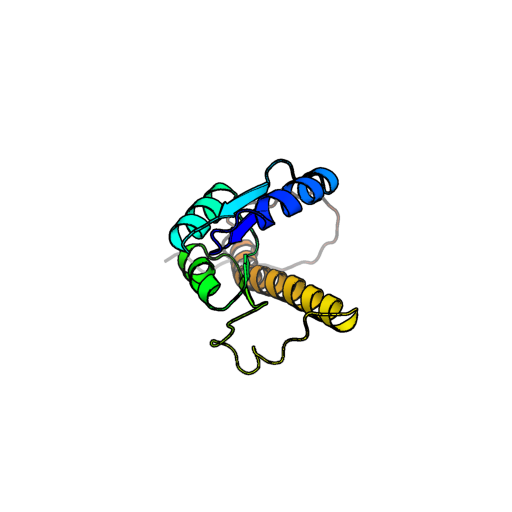0 92.88 98 ARG A CA 1
ATOM 733 C C . ARG A 1 98 ? -8.309 4.657 0.022 1.00 92.88 98 ARG A C 1
ATOM 735 O O . ARG A 1 98 ? -8.189 4.214 1.163 1.00 92.88 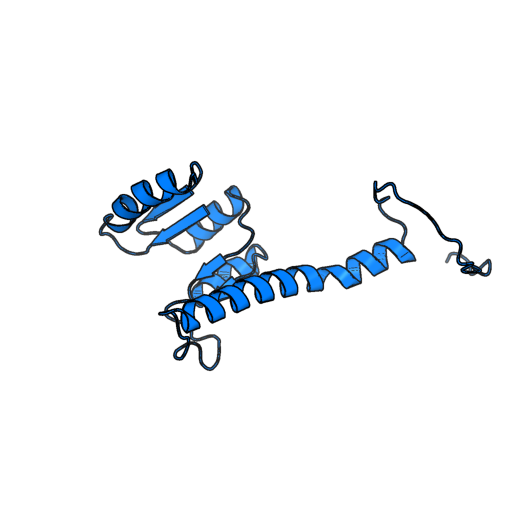98 ARG A O 1
ATOM 742 N N . ILE A 1 99 ? -7.568 5.652 -0.456 1.00 94.44 99 ILE A N 1
ATOM 743 C CA . ILE A 1 99 ? -6.547 6.338 0.340 1.00 94.44 99 ILE A CA 1
ATOM 744 C C . ILE A 1 99 ? -7.204 7.037 1.532 1.00 94.44 99 ILE A C 1
ATOM 746 O O . ILE A 1 99 ? -6.787 6.829 2.673 1.00 94.44 99 ILE A O 1
ATOM 750 N N . THR A 1 100 ? -8.264 7.809 1.290 1.00 94.56 100 THR A N 1
ATOM 751 C CA . THR A 1 100 ? -8.963 8.569 2.335 1.00 94.56 100 THR A CA 1
ATOM 752 C C . THR A 1 100 ? -9.594 7.647 3.373 1.00 94.56 100 THR A C 1
ATOM 754 O O . THR A 1 100 ? -9.342 7.818 4.567 1.00 94.56 100 THR A O 1
ATOM 757 N N . ASN A 1 101 ? -10.323 6.612 2.948 1.00 94.31 101 ASN A N 1
ATOM 758 C CA . ASN A 1 101 ? -10.929 5.646 3.867 1.00 94.31 101 ASN A CA 1
ATOM 759 C C . ASN A 1 101 ? -9.881 4.886 4.691 1.00 94.31 101 ASN A C 1
ATOM 761 O O . ASN A 1 101 ? -10.083 4.665 5.882 1.00 94.31 101 ASN A O 1
ATOM 765 N N . THR A 1 102 ? -8.734 4.543 4.100 1.00 93.44 102 THR A N 1
ATOM 766 C CA . THR A 1 102 ? -7.635 3.877 4.818 1.00 93.44 102 THR A CA 1
ATOM 767 C C . THR A 1 102 ? -7.067 4.758 5.936 1.00 93.44 102 THR A C 1
ATOM 769 O O . THR A 1 102 ? -6.844 4.288 7.054 1.00 93.44 102 THR A O 1
ATOM 772 N N . LEU A 1 103 ? -6.876 6.052 5.666 1.00 92.19 103 LEU A N 1
ATOM 773 C CA . LEU A 1 103 ? -6.407 7.013 6.667 1.00 92.19 103 LEU A CA 1
ATOM 774 C C . LEU A 1 103 ? -7.442 7.244 7.775 1.00 92.19 103 LEU A C 1
ATOM 776 O O . LEU A 1 103 ? -7.087 7.289 8.956 1.00 92.19 103 LEU A O 1
ATOM 780 N N . LEU A 1 104 ? -8.721 7.359 7.407 1.00 92.50 104 LEU A N 1
ATOM 781 C CA . LEU A 1 104 ? -9.820 7.506 8.359 1.00 92.50 104 LEU A CA 1
ATOM 782 C C . LEU A 1 104 ? -9.931 6.286 9.273 1.00 92.50 104 LEU A C 1
ATOM 784 O O . LEU A 1 104 ? -10.001 6.447 10.490 1.00 92.50 104 LEU A O 1
ATOM 788 N N . GLU A 1 105 ? -9.881 5.073 8.720 1.00 91.75 105 GLU A N 1
ATOM 789 C CA . GLU A 1 105 ? -9.921 3.840 9.507 1.00 91.75 105 GLU A CA 1
ATOM 790 C C . GLU A 1 105 ? -8.774 3.799 10.526 1.00 91.75 105 GLU A C 1
ATOM 792 O O . GLU A 1 105 ? -8.995 3.492 11.701 1.00 91.75 105 GLU A O 1
ATOM 797 N N . ASN A 1 106 ? -7.560 4.176 10.112 1.00 89.81 106 ASN A N 1
ATOM 798 C CA . ASN A 1 106 ? -6.415 4.234 11.017 1.00 89.81 106 ASN A CA 1
ATOM 799 C C . ASN A 1 106 ? -6.621 5.252 12.154 1.00 89.81 106 ASN A C 1
ATOM 801 O O . ASN A 1 106 ? -6.347 4.960 13.318 1.00 89.81 106 ASN A O 1
ATOM 805 N N . LYS A 1 107 ? -7.174 6.430 11.844 1.00 86.81 107 LYS A N 1
ATOM 806 C CA . LYS A 1 107 ? -7.485 7.464 12.842 1.00 86.81 107 LYS A CA 1
ATOM 807 C C . LYS A 1 107 ? -8.565 7.006 13.828 1.00 86.81 107 LYS A C 1
ATOM 809 O O . LYS A 1 107 ? -8.424 7.205 15.036 1.00 86.81 107 LYS A O 1
ATOM 814 N N . TYR A 1 108 ? -9.636 6.381 13.340 1.00 87.75 108 TYR A N 1
ATOM 815 C CA . TYR A 1 108 ? -10.769 5.978 14.175 1.00 87.75 108 TYR A CA 1
ATOM 816 C C . TYR A 1 108 ? -10.466 4.795 15.103 1.00 87.75 108 TYR A C 1
ATOM 818 O O . TYR A 1 108 ? -11.071 4.724 16.175 1.00 87.75 108 TYR A O 1
ATOM 826 N N . LYS A 1 109 ? -9.499 3.925 14.768 1.00 85.38 109 LYS A N 1
ATOM 827 C CA . LYS A 1 109 ? -9.055 2.820 15.646 1.00 85.38 109 LYS A CA 1
ATOM 828 C C . LYS A 1 109 ? -8.648 3.302 17.041 1.00 85.38 109 LYS A C 1
ATOM 830 O O . LYS A 1 109 ? -9.068 2.723 18.039 1.00 85.38 109 LYS A O 1
ATOM 835 N N . ASN A 1 110 ? -7.894 4.398 17.114 1.00 81.31 110 ASN A N 1
ATOM 836 C CA . ASN A 1 110 ? -7.390 4.938 18.381 1.00 81.31 110 ASN A CA 1
ATOM 837 C C . ASN A 1 110 ? -8.298 6.018 18.985 1.00 81.31 110 ASN A C 1
ATOM 839 O O . ASN A 1 110 ? -8.197 6.323 20.172 1.00 81.31 110 ASN A O 1
ATOM 843 N N . TYR A 1 111 ? -9.225 6.572 18.199 1.00 82.56 111 TYR A N 1
ATOM 844 C CA . TYR A 1 111 ? -10.058 7.705 18.602 1.00 82.56 111 TYR A CA 1
ATOM 845 C C . TYR A 1 111 ? -10.884 7.434 19.867 1.00 82.56 111 TYR A C 1
ATOM 847 O O . TYR A 1 111 ? -10.822 8.208 20.821 1.00 82.56 111 TYR A O 1
ATOM 855 N N . ARG A 1 112 ? -11.614 6.309 19.916 1.00 80.75 112 ARG A N 1
ATOM 856 C CA . ARG A 1 112 ? -12.469 5.969 21.070 1.00 80.75 112 ARG A CA 1
ATOM 857 C C . ARG A 1 112 ? -11.661 5.735 22.344 1.00 80.75 112 ARG A C 1
ATOM 859 O O . ARG A 1 112 ? -12.063 6.196 23.407 1.00 80.75 112 ARG A O 1
ATOM 866 N N . ARG A 1 113 ? -10.518 5.051 22.232 1.00 82.69 113 ARG A N 1
ATOM 867 C CA . ARG A 1 113 ? -9.624 4.787 23.367 1.00 82.69 113 ARG A CA 1
ATOM 868 C C . ARG A 1 113 ? -9.018 6.081 23.907 1.00 82.69 113 ARG A C 1
ATOM 870 O O . ARG A 1 113 ? -9.035 6.281 25.116 1.00 82.69 113 ARG A O 1
ATOM 877 N N . ASN A 1 114 ? -8.564 6.968 23.023 1.00 82.94 114 ASN A N 1
ATOM 878 C CA . ASN A 1 114 ? -7.981 8.253 23.407 1.00 82.94 114 ASN A CA 1
ATOM 879 C C . ASN A 1 114 ? -9.010 9.159 24.092 1.00 82.94 114 ASN A C 1
ATOM 881 O O . ASN A 1 114 ? -8.716 9.727 25.138 1.00 82.94 114 ASN A O 1
ATOM 885 N N . ILE A 1 115 ? -10.233 9.238 23.556 1.00 82.06 115 ILE A N 1
ATOM 886 C CA . ILE A 1 115 ? -11.336 9.974 24.189 1.00 82.06 115 ILE A CA 1
ATOM 887 C C . ILE A 1 115 ? -11.657 9.388 25.561 1.00 82.06 115 ILE A C 1
ATOM 889 O O . ILE A 1 115 ? -11.710 10.121 26.542 1.00 82.06 115 ILE A O 1
ATOM 893 N N . TYR A 1 116 ? -11.818 8.069 25.662 1.00 81.25 116 TYR A N 1
ATOM 894 C CA . TYR A 1 116 ? -12.112 7.431 26.942 1.00 81.25 116 TYR A CA 1
ATOM 895 C C . TYR A 1 116 ? -11.017 7.714 27.986 1.00 81.25 116 TYR A C 1
ATOM 897 O O . TYR A 1 116 ? -11.312 8.088 29.118 1.00 81.25 116 TYR A O 1
ATOM 905 N N . GLN A 1 117 ? -9.742 7.632 27.602 1.00 81.12 117 GLN A N 1
ATOM 906 C CA . GLN A 1 117 ? -8.629 7.989 28.486 1.00 81.12 117 GLN A CA 1
ATOM 907 C C . GLN A 1 117 ? -8.647 9.471 28.892 1.00 81.12 117 GLN A C 1
ATOM 909 O O . GLN A 1 117 ? -8.463 9.777 30.070 1.00 81.12 117 GLN A O 1
ATOM 914 N N . GLN A 1 118 ? -8.931 10.374 27.950 1.00 78.12 118 GLN A N 1
ATOM 915 C CA . GLN A 1 118 ? -8.989 11.816 28.191 1.00 78.12 118 GLN A CA 1
ATOM 916 C C . GLN A 1 118 ? -10.113 12.205 29.166 1.00 78.12 118 GLN A C 1
ATOM 918 O O . GLN A 1 118 ? -9.885 13.031 30.048 1.00 78.12 118 GLN A O 1
ATOM 923 N N . PHE A 1 119 ? -11.308 11.620 29.027 1.00 79.31 119 PHE A N 1
ATOM 924 C CA . PHE A 1 119 ? -12.472 11.981 29.845 1.00 79.31 119 PHE A CA 1
ATOM 925 C C . PHE A 1 119 ? -12.554 11.227 31.181 1.00 79.31 119 PHE A C 1
ATOM 927 O O . PHE A 1 119 ? -13.065 11.798 32.142 1.00 79.31 119 PHE A O 1
ATOM 934 N N . TYR A 1 120 ? -12.050 9.987 31.271 1.00 78.25 120 TYR A N 1
ATOM 935 C CA . TYR A 1 120 ? -12.228 9.140 32.464 1.00 78.25 120 TYR A CA 1
ATOM 936 C C . TYR A 1 120 ? -10.955 8.912 33.301 1.00 78.25 120 TYR A C 1
ATOM 938 O O . TYR A 1 120 ? -11.082 8.665 34.497 1.00 78.25 120 TYR A O 1
ATOM 946 N N . TYR A 1 121 ? -9.742 9.018 32.734 1.00 69.88 121 TYR A N 1
ATOM 947 C CA . TYR A 1 121 ? -8.479 8.770 33.466 1.00 69.88 121 TYR A CA 1
ATOM 948 C C . TYR A 1 121 ? -7.564 9.995 33.620 1.00 69.88 121 TYR A C 1
ATOM 950 O O . TYR A 1 121 ? -6.589 9.930 34.365 1.00 69.88 121 TYR A O 1
ATOM 958 N N . GLY A 1 122 ? -7.876 11.123 32.974 1.00 62.25 122 GLY A N 1
ATOM 959 C CA . GLY A 1 122 ? -7.260 12.415 33.292 1.00 62.25 122 GLY A CA 1
ATOM 960 C C . GLY A 1 122 ? -5.752 12.517 33.039 1.00 62.25 122 GLY A C 1
ATOM 961 O O . GLY A 1 122 ? -5.071 13.268 33.736 1.00 62.25 122 GLY A O 1
ATOM 962 N N . THR A 1 123 ? -5.205 11.810 32.049 1.00 56.50 123 THR A N 1
ATOM 963 C CA . THR A 1 123 ? -3.806 11.979 31.639 1.00 56.50 123 THR A CA 1
ATOM 964 C C . THR A 1 123 ? -3.694 12.779 30.340 1.00 56.50 123 THR A C 1
ATOM 966 O O . THR A 1 123 ? -4.128 12.359 29.273 1.00 56.50 123 THR A O 1
ATOM 969 N N . ILE A 1 124 ? -3.021 13.929 30.483 1.00 51.34 124 ILE A N 1
ATOM 970 C CA . ILE A 1 124 ? -2.546 14.892 29.474 1.00 51.34 124 ILE A CA 1
ATOM 971 C C . ILE A 1 124 ? -3.581 15.957 29.061 1.00 51.34 124 ILE A C 1
ATOM 973 O O . ILE A 1 124 ? -4.503 15.736 28.281 1.00 51.34 124 ILE A O 1
ATOM 977 N N . LYS A 1 125 ? -3.364 17.171 29.591 1.00 45.34 125 LYS A N 1
ATOM 978 C CA . LYS A 1 125 ? -4.059 18.416 29.231 1.00 45.34 125 LYS A CA 1
ATOM 979 C C . LYS A 1 125 ? -3.971 18.664 27.716 1.00 45.34 125 LYS A C 1
ATOM 981 O O . LYS A 1 125 ? -2.854 18.806 27.217 1.00 45.34 125 LYS A O 1
ATOM 986 N N . PRO A 1 126 ? -5.089 18.843 26.993 1.00 43.06 126 PRO A N 1
ATOM 987 C CA . PRO A 1 126 ? -5.029 19.464 25.681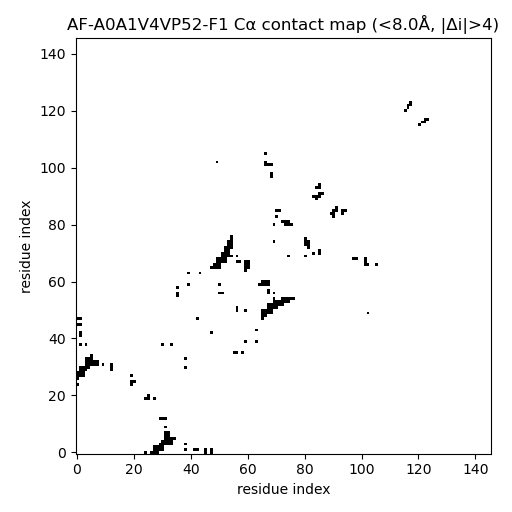 1.00 43.06 126 PRO A CA 1
ATOM 988 C C . PRO A 1 126 ? -4.740 20.961 25.859 1.00 43.06 126 PRO A C 1
ATOM 990 O O . PRO A 1 126 ? -5.524 21.707 26.447 1.00 43.06 126 PRO A O 1
ATOM 993 N N . ALA A 1 127 ? -3.590 21.412 25.359 1.00 47.66 127 ALA A N 1
ATOM 994 C CA . ALA A 1 127 ? -3.365 22.824 25.089 1.00 47.66 127 ALA A CA 1
ATOM 995 C C . ALA A 1 127 ? -4.273 23.225 23.914 1.00 47.66 127 ALA A C 1
ATOM 997 O O . ALA A 1 127 ? -4.038 22.822 22.779 1.00 47.66 127 ALA A O 1
ATOM 998 N N . GLY A 1 128 ? -5.339 23.976 24.189 1.00 39.94 128 GLY A N 1
ATOM 999 C CA . GLY A 1 128 ? -6.285 24.405 23.159 1.00 39.94 128 GLY A CA 1
ATOM 1000 C C . GLY A 1 128 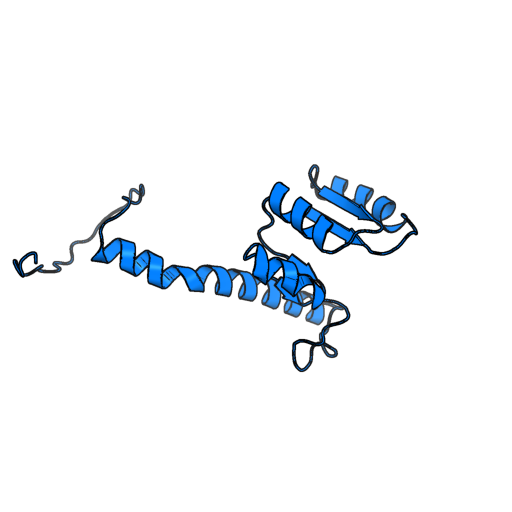? -7.334 25.370 23.697 1.00 39.94 128 GLY A C 1
ATOM 1001 O O . GLY A 1 128 ? -8.365 24.967 24.217 1.00 39.94 128 GLY A O 1
ATOM 1002 N N . LYS A 1 129 ? -7.031 26.662 23.586 1.00 35.03 129 LYS A N 1
ATOM 1003 C CA . LYS A 1 129 ? -7.867 27.832 23.898 1.00 35.03 129 LYS A CA 1
ATOM 1004 C C . LYS A 1 129 ? -9.144 27.833 23.032 1.00 35.03 129 LYS A C 1
ATOM 1006 O O . LYS A 1 129 ? -9.014 27.735 21.817 1.00 35.03 129 LYS A O 1
ATOM 1011 N N . GLY A 1 130 ? -10.332 28.074 23.607 1.00 30.39 130 GLY A N 1
ATOM 1012 C CA . GLY A 1 130 ? -11.492 28.533 22.817 1.00 30.39 130 GLY A CA 1
ATOM 1013 C C . GLY A 1 130 ? -12.905 28.228 23.337 1.00 30.39 130 GLY A C 1
ATOM 1014 O O . GLY A 1 130 ? -13.463 27.201 22.992 1.00 30.39 130 GLY A O 1
ATOM 1015 N N . ARG A 1 131 ? -13.471 29.201 24.072 1.00 29.62 131 ARG A N 1
ATOM 1016 C CA . ARG A 1 131 ? -14.887 29.652 24.146 1.00 29.62 131 ARG A CA 1
ATOM 1017 C C . ARG A 1 131 ? -16.031 28.638 24.380 1.00 29.62 131 ARG A C 1
ATOM 1019 O O . ARG A 1 131 ? -16.543 28.048 23.445 1.00 29.62 131 ARG A O 1
ATOM 1026 N N . GLY A 1 132 ? -16.519 28.648 25.628 1.00 34.16 132 GLY A N 1
ATOM 1027 C CA . GLY A 1 132 ? -17.916 28.952 25.989 1.00 34.16 132 GLY A CA 1
ATOM 1028 C C . GLY A 1 132 ? -19.013 27.964 25.590 1.00 34.16 132 GLY A C 1
ATOM 1029 O O . GLY A 1 132 ? -19.490 28.017 24.473 1.00 34.16 132 GLY A O 1
ATOM 1030 N N . GLU A 1 133 ? -19.506 27.171 26.541 1.00 30.19 133 GLU A N 1
ATOM 1031 C CA . GLU A 1 133 ? -20.783 27.419 27.232 1.00 30.19 133 GLU A CA 1
ATOM 1032 C C . GLU A 1 133 ? -21.002 26.362 28.321 1.00 30.19 133 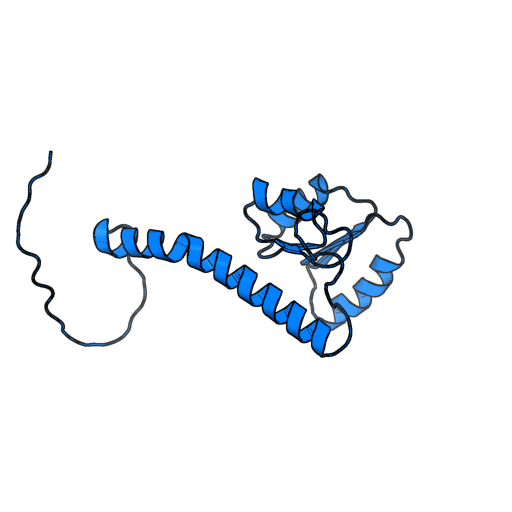GLU A C 1
ATOM 1034 O O . GLU A 1 133 ? -20.541 25.224 28.236 1.00 30.19 133 GLU A O 1
ATOM 1039 N N . LYS A 1 134 ? -21.635 26.797 29.410 1.00 39.47 134 LYS A N 1
ATOM 1040 C CA . LYS A 1 134 ? -21.933 25.997 30.594 1.00 39.47 134 LYS A CA 1
ATOM 1041 C C . LYS A 1 134 ? -22.848 24.839 30.199 1.00 39.47 134 LYS A C 1
ATOM 1043 O O . LYS A 1 134 ? -23.932 25.083 29.690 1.00 39.47 134 LYS A O 1
ATOM 1048 N N . ASN A 1 135 ? -22.465 23.610 30.523 1.00 31.27 135 ASN A N 1
ATOM 1049 C CA . ASN A 1 135 ? -23.457 22.591 30.834 1.00 31.27 135 ASN A CA 1
ATOM 1050 C C . ASN A 1 135 ? -22.976 21.786 32.034 1.00 31.27 135 ASN A C 1
ATOM 1052 O O . ASN A 1 135 ? -21.926 21.145 32.018 1.00 31.27 135 ASN A O 1
ATOM 1056 N N . GLU A 1 136 ? -23.743 21.921 33.107 1.00 38.47 136 GLU A N 1
ATOM 1057 C CA . GLU A 1 136 ? -23.580 21.236 34.373 1.00 38.47 136 GLU A CA 1
ATOM 1058 C C . GLU A 1 136 ? -23.642 19.722 34.150 1.00 38.47 136 GLU A C 1
ATOM 1060 O O . GLU A 1 136 ? -24.718 19.144 34.020 1.00 38.47 136 GLU A O 1
ATOM 1065 N N . LEU A 1 137 ? -22.490 19.048 34.161 1.00 35.84 137 LEU A N 1
ATOM 1066 C CA . LEU A 1 137 ? -22.455 17.644 34.549 1.00 35.84 137 LEU A CA 1
ATOM 1067 C C . LEU A 1 137 ? -22.089 17.581 36.027 1.00 35.84 137 LEU A C 1
ATOM 1069 O O . LEU A 1 137 ? -20.933 17.691 36.431 1.00 35.84 137 LEU A O 1
ATOM 1073 N N . ARG A 1 138 ? -23.135 17.445 36.837 1.00 27.95 138 ARG A N 1
ATOM 1074 C CA . ARG A 1 138 ? -23.091 17.152 38.267 1.00 27.95 138 ARG A CA 1
ATOM 1075 C C . ARG A 1 138 ? -22.313 15.841 38.470 1.00 27.95 138 ARG A C 1
ATOM 1077 O O . ARG A 1 138 ? -22.870 14.761 38.289 1.00 27.95 138 ARG A O 1
ATOM 1084 N N . LEU A 1 139 ? -21.031 15.911 38.836 1.00 38.09 139 LEU A N 1
ATOM 1085 C CA . LEU A 1 139 ? -20.330 14.753 39.395 1.00 38.09 139 LEU A CA 1
ATOM 1086 C C . LEU A 1 139 ? -20.814 14.571 40.835 1.00 38.09 139 LEU A C 1
ATOM 1088 O O . LEU A 1 139 ? -20.548 15.407 41.698 1.00 38.09 139 LEU A O 1
ATOM 1092 N N . GLN A 1 140 ? -21.549 13.488 41.087 1.00 37.41 140 GLN A N 1
ATOM 1093 C CA . GLN A 1 140 ? -21.843 13.068 42.453 1.00 37.41 140 GLN A CA 1
ATOM 1094 C C . GLN A 1 140 ? -20.532 12.654 43.145 1.00 37.41 140 GLN A C 1
ATOM 1096 O O . GLN A 1 140 ? -19.728 11.935 42.542 1.00 37.41 140 GLN A O 1
ATOM 1101 N N . PRO A 1 141 ? -20.281 13.110 44.384 1.00 38.97 141 PRO A N 1
ATOM 1102 C CA . PRO A 1 141 ? -19.055 12.797 45.093 1.00 38.97 141 PRO A CA 1
ATOM 1103 C C . PRO A 1 141 ? -19.109 11.370 45.648 1.00 38.97 141 PRO A C 1
ATOM 1105 O O . PRO A 1 141 ? -19.952 11.045 46.476 1.00 38.97 141 PRO A O 1
ATOM 1108 N N . GLY A 1 142 ? -18.134 10.554 45.249 1.00 38.38 142 GLY A N 1
ATOM 1109 C CA . GLY A 1 142 ? -17.647 9.446 46.066 1.00 38.38 142 GLY A CA 1
ATOM 1110 C C . GLY A 1 142 ? -18.010 8.040 45.596 1.00 38.38 142 GLY A C 1
ATOM 1111 O O . GLY A 1 142 ? -19.118 7.564 45.795 1.00 38.38 142 GLY A O 1
ATOM 1112 N N . ALA A 1 143 ? -16.992 7.306 45.152 1.00 33.53 143 ALA A N 1
ATOM 1113 C CA . ALA A 1 143 ? -16.814 5.919 45.565 1.00 33.53 143 ALA A CA 1
ATOM 1114 C C . ALA A 1 143 ? -15.309 5.625 45.653 1.00 33.53 143 ALA A C 1
ATOM 1116 O O . ALA A 1 143 ? -14.567 5.731 44.683 1.00 33.53 143 ALA A O 1
ATOM 1117 N N . LYS A 1 144 ? -14.898 5.377 46.896 1.00 36.28 144 LYS A N 1
ATOM 1118 C CA . LYS A 1 144 ? -13.583 5.027 47.441 1.00 36.28 144 LYS A CA 1
ATOM 1119 C C . LYS A 1 144 ? -12.598 4.291 46.519 1.00 36.28 144 LYS A C 1
ATOM 1121 O O . LYS A 1 144 ? -12.944 3.330 45.845 1.00 36.28 144 LYS A O 1
ATOM 1126 N N . ARG A 1 145 ? -11.326 4.679 46.701 1.00 35.50 145 ARG A N 1
ATOM 1127 C CA . ARG A 1 145 ? -10.130 3.831 46.574 1.00 35.50 145 ARG A CA 1
ATOM 1128 C C . ARG A 1 145 ? -10.344 2.461 47.229 1.00 35.50 145 ARG A C 1
ATOM 1130 O O . ARG A 1 145 ? -10.677 2.421 48.416 1.00 35.50 145 ARG A O 1
ATOM 1137 N N . VAL A 1 146 ? -10.021 1.406 46.487 1.00 41.78 146 VAL A N 1
ATOM 1138 C CA . VAL A 1 146 ? -9.372 0.182 46.981 1.00 41.78 146 VAL A CA 1
ATOM 1139 C C . VAL A 1 146 ? -8.385 -0.274 45.919 1.00 41.78 146 VAL A C 1
ATOM 1141 O O . VAL A 1 146 ? -8.772 -0.219 44.730 1.00 41.78 146 VAL A O 1
#

Foldseek 3Di:
DEAEDLDPPCVVVVVVVVVCVVVVVPVYHYYYNDDPVVSLVVCVVVVPQAAEEAPVCVVNCVPVVRFYQHDDDDHDPDDCSVVQQCDDPVNVVVSVVSVVVSNVVSVVVCVVVVVCCVPPVPPDDPPDDDDDDDDDPDDDDDDDDD

Radius of gyration: 22.01 Å; Cα contacts (8 Å, |Δi|>4): 133; chains: 1; bounding box: 41×42×64 Å

Mean predicted aligned error: 11.48 Å

Secondary structure (DSSP, 8-state):
-EEEE--TT-HHHHHHHHHHHHTT-TT-EEEES--HHHHHHHHHHTT-S-EEESGGGHHHHHHH---EEE-SS---SSTTGGG---SHHHHHHHHHHHHHHHHHHHHHHHHHHHHHHHHHT--S----------------------

Solvent-accessible surface area (backbone atoms only — not comparable to full-atom values): 9173 Å² total; per-residue (Å²): 92,81,44,77,36,74,55,85,77,59,58,67,56,61,61,44,52,59,54,32,60,75,67,68,44,83,75,53,43,76,43,62,66,55,54,71,70,58,52,43,52,52,37,58,78,66,65,52,76,64,43,79,30,26,48,76,49,51,60,43,31,74,74,73,65,28,50,66,40,79,46,75,74,66,38,78,88,45,94,64,39,84,74,62,64,77,59,66,72,68,10,50,52,54,49,50,53,46,51,53,50,50,53,48,52,60,54,53,70,50,44,62,58,52,50,51,39,50,76,73,66,70,67,76,85,78,90,75,90,81,82,89,79,92,72,91,76,83,78,80,87,84,82,78,91,128

Nearest PDB structures (foldseek):
  5vq3-assembly1_B  TM=9.487E-01  e=5.045E-06  Clostridium pasteurianum
  8pbb-assembly1_D  TM=7.897E-01  e=2.929E-05  Rhodobacter capsulatus SB 1003
  8oie-assembly1_H  TM=7.889E-01  e=4.329E-05  Rhodobacter capsulatus SB 1003
  5koj-assembly1_D  TM=9.322E-01  e=1.734E-02  Gluconacetobacter diazotrophicus PA1 5
  3aeu-assembly1_D  TM=7.598E-01  e=4.917E-02  Rhodobacter capsulatus

pLDDT: mean 79.1, std 19.02, range [27.95, 95.0]